Protein AF-A0AB39HCH9-F1 (afdb_monomer_lite)

Structure (mmCIF, N/CA/C/O backbone):
data_AF-A0AB39HCH9-F1
#
_entry.id   AF-A0AB39HCH9-F1
#
loop_
_atom_site.group_PDB
_atom_site.id
_atom_site.type_symbol
_atom_site.label_atom_id
_atom_site.label_alt_id
_atom_site.label_comp_id
_atom_site.label_asym_id
_atom_site.label_entity_id
_atom_site.label_seq_id
_atom_site.pdbx_PDB_ins_code
_atom_site.Cartn_x
_atom_site.Cartn_y
_atom_site.Cartn_z
_atom_site.occupancy
_atom_site.B_iso_or_equiv
_atom_site.auth_seq_id
_atom_site.auth_comp_id
_atom_site.auth_asym_id
_atom_site.auth_atom_id
_atom_site.pdbx_PDB_model_num
ATOM 1 N N . MET A 1 1 ? 11.908 -14.509 -21.689 1.00 59.66 1 MET A N 1
ATOM 2 C CA . MET A 1 1 ? 11.200 -13.214 -21.613 1.00 59.66 1 MET A CA 1
ATOM 3 C C . MET A 1 1 ? 11.011 -12.888 -20.142 1.00 59.66 1 MET A C 1
ATOM 5 O O . MET A 1 1 ? 10.295 -13.617 -19.471 1.00 59.66 1 MET A O 1
ATOM 9 N N . GLY A 1 2 ? 11.794 -11.941 -19.618 1.00 69.62 2 GLY A N 1
ATOM 10 C CA . GLY A 1 2 ? 11.941 -11.700 -18.178 1.00 69.62 2 GLY A CA 1
ATOM 11 C C . GLY A 1 2 ? 10.630 -11.276 -17.521 1.00 69.62 2 GLY A C 1
ATOM 12 O O . GLY A 1 2 ? 10.010 -10.311 -17.956 1.00 69.62 2 GLY A O 1
ATOM 13 N N . GLY A 1 3 ? 10.209 -12.024 -16.500 1.00 81.25 3 GLY A N 1
ATOM 14 C CA . GLY A 1 3 ? 9.030 -11.708 -15.702 1.00 81.25 3 GLY A CA 1
ATOM 15 C C . GLY A 1 3 ? 9.225 -10.455 -14.850 1.00 81.25 3 GLY A C 1
ATOM 16 O O . GLY A 1 3 ? 10.344 -9.976 -14.656 1.00 81.25 3 GLY A O 1
ATOM 17 N N . ILE A 1 4 ? 8.112 -9.941 -14.332 1.00 84.81 4 ILE A N 1
ATOM 18 C CA . ILE A 1 4 ? 8.091 -8.800 -13.418 1.00 84.81 4 ILE A CA 1
ATOM 19 C C . ILE A 1 4 ? 8.862 -9.193 -12.152 1.00 84.81 4 ILE A C 1
ATOM 21 O O . ILE A 1 4 ? 8.453 -10.086 -11.411 1.00 84.81 4 ILE A O 1
ATOM 25 N N . SER A 1 5 ? 10.001 -8.546 -11.926 1.00 90.81 5 SER A N 1
ATOM 26 C CA . SER A 1 5 ? 10.851 -8.774 -10.761 1.00 90.81 5 SER A CA 1
ATOM 27 C C . SER A 1 5 ? 10.377 -7.929 -9.584 1.00 90.81 5 SER A C 1
ATOM 29 O O . SER A 1 5 ? 10.022 -6.759 -9.739 1.00 90.81 5 SER A O 1
ATOM 31 N N . VAL A 1 6 ? 10.448 -8.497 -8.380 1.00 91.19 6 VAL A N 1
ATOM 32 C CA . VAL A 1 6 ? 10.111 -7.809 -7.122 1.00 91.19 6 VAL A CA 1
ATOM 33 C C . VAL A 1 6 ? 10.893 -6.493 -6.973 1.00 91.19 6 VAL A C 1
ATOM 35 O O . VAL A 1 6 ? 10.351 -5.495 -6.503 1.00 91.19 6 VAL A O 1
ATOM 38 N N . TRP A 1 7 ? 12.136 -6.447 -7.465 1.00 93.00 7 TRP A N 1
ATOM 39 C CA . TRP A 1 7 ? 12.966 -5.238 -7.460 1.00 93.00 7 TRP A CA 1
ATOM 40 C C . TRP A 1 7 ? 12.414 -4.102 -8.329 1.00 93.00 7 TRP A C 1
ATOM 42 O O . TRP A 1 7 ? 12.533 -2.934 -7.964 1.00 93.00 7 TRP A O 1
ATOM 52 N N . GLN A 1 8 ? 11.776 -4.428 -9.455 1.00 91.06 8 GLN A N 1
ATOM 53 C CA . GLN A 1 8 ? 11.163 -3.431 -10.338 1.00 91.06 8 GLN A CA 1
ATOM 54 C C . GLN A 1 8 ? 9.904 -2.845 -9.693 1.00 91.06 8 GLN A C 1
ATOM 56 O O . GLN A 1 8 ? 9.692 -1.635 -9.744 1.00 91.06 8 GLN A O 1
ATOM 61 N N . LEU A 1 9 ? 9.111 -3.683 -9.015 1.00 93.56 9 LEU A N 1
ATOM 62 C CA . LEU A 1 9 ? 7.927 -3.235 -8.279 1.00 93.56 9 LEU A CA 1
ATOM 63 C C . LEU A 1 9 ? 8.283 -2.270 -7.142 1.00 93.56 9 LEU A C 1
ATOM 65 O O . LEU A 1 9 ? 7.582 -1.278 -6.965 1.00 93.56 9 LEU A O 1
ATOM 69 N N . LEU A 1 10 ? 9.384 -2.502 -6.416 1.00 94.12 10 LEU A N 1
ATOM 70 C CA . LEU A 1 10 ? 9.850 -1.573 -5.378 1.00 94.12 10 LEU A CA 1
ATOM 71 C C . LEU A 1 10 ? 10.215 -0.198 -5.946 1.00 94.12 10 LEU A C 1
ATOM 73 O O . LEU A 1 10 ? 9.811 0.819 -5.386 1.00 94.12 10 LEU A O 1
ATOM 77 N N . ILE A 1 11 ? 10.935 -0.156 -7.068 1.00 94.56 11 ILE A N 1
ATOM 78 C CA . ILE A 1 11 ? 11.308 1.107 -7.724 1.00 94.56 11 ILE A CA 1
ATOM 79 C C . ILE A 1 11 ? 10.057 1.875 -8.168 1.00 94.56 11 ILE A C 1
ATOM 81 O O . ILE A 1 11 ? 9.943 3.073 -7.910 1.00 94.56 11 ILE A O 1
ATOM 85 N N . ILE A 1 12 ? 9.083 1.186 -8.769 1.00 94.56 12 ILE A N 1
ATOM 86 C CA . ILE A 1 12 ? 7.809 1.796 -9.175 1.00 94.56 12 ILE A CA 1
ATOM 87 C C . ILE A 1 12 ? 7.040 2.308 -7.950 1.00 94.56 12 ILE A C 1
ATOM 89 O O . ILE A 1 12 ? 6.545 3.435 -7.964 1.00 94.56 12 ILE A O 1
ATOM 93 N N . ALA A 1 13 ? 6.976 1.524 -6.871 1.00 93.50 13 ALA A N 1
ATOM 94 C CA . ALA A 1 13 ? 6.297 1.913 -5.639 1.00 93.50 13 ALA A CA 1
ATOM 95 C C . ALA A 1 13 ? 6.900 3.182 -5.018 1.00 93.50 13 ALA A C 1
ATOM 97 O O . ALA A 1 13 ? 6.153 4.046 -4.559 1.00 93.50 13 ALA A O 1
ATOM 98 N N . VAL A 1 14 ? 8.228 3.337 -5.053 1.00 95.19 14 VAL A N 1
ATOM 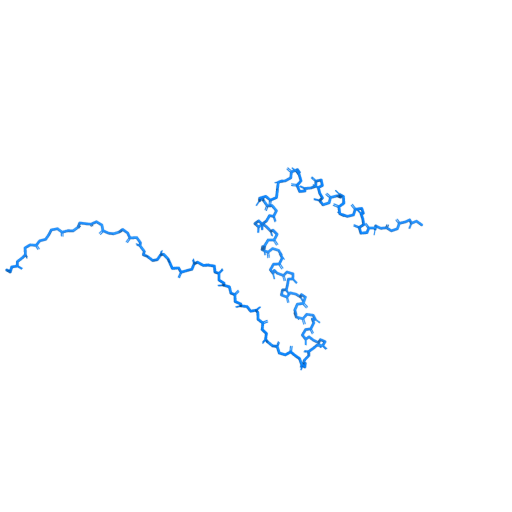99 C CA . VAL A 1 14 ? 8.909 4.556 -4.584 1.00 95.19 14 VAL A CA 1
ATOM 100 C C . VAL A 1 14 ? 8.512 5.767 -5.428 1.00 95.19 14 VAL A C 1
ATOM 102 O O . VAL A 1 14 ? 8.172 6.808 -4.869 1.00 95.19 14 VAL A O 1
ATOM 105 N N . ILE A 1 15 ? 8.486 5.635 -6.757 1.00 95.75 15 ILE A N 1
ATOM 106 C CA . ILE A 1 15 ? 8.079 6.729 -7.653 1.00 95.75 15 ILE A CA 1
ATOM 107 C C . ILE A 1 15 ? 6.624 7.134 -7.380 1.00 95.75 15 ILE A C 1
ATOM 109 O O . ILE A 1 15 ? 6.334 8.317 -7.205 1.00 95.75 15 ILE A O 1
ATOM 113 N N . VAL A 1 16 ? 5.713 6.165 -7.270 1.00 94.38 16 VAL A N 1
ATOM 114 C CA . VAL A 1 16 ? 4.304 6.419 -6.928 1.00 94.38 16 VAL A CA 1
ATOM 115 C C . VAL A 1 16 ? 4.191 7.091 -5.555 1.00 94.38 16 VAL A C 1
ATOM 117 O O . VAL A 1 16 ? 3.434 8.047 -5.399 1.00 94.38 16 VAL A O 1
ATOM 120 N N . ALA A 1 17 ? 4.980 6.661 -4.569 1.00 92.69 17 ALA A N 1
ATOM 121 C CA . ALA A 1 17 ? 4.987 7.267 -3.242 1.00 92.69 17 ALA A CA 1
ATOM 122 C C . ALA A 1 17 ? 5.460 8.723 -3.230 1.00 92.69 17 ALA A C 1
ATOM 124 O O . ALA A 1 17 ? 4.930 9.523 -2.456 1.00 92.69 17 ALA A O 1
ATOM 125 N N . LEU A 1 18 ? 6.408 9.080 -4.097 1.00 94.56 18 LEU A N 1
ATOM 126 C CA . LEU A 1 18 ? 6.863 10.459 -4.268 1.00 94.56 18 LEU A CA 1
ATOM 127 C C . LEU A 1 18 ? 5.831 11.320 -5.012 1.00 94.56 18 LEU A C 1
ATOM 129 O O . LEU A 1 18 ? 5.623 12.466 -4.626 1.00 94.56 18 LEU A O 1
ATOM 133 N N . LEU A 1 19 ? 5.149 10.770 -6.024 1.00 94.75 19 LEU A N 1
ATOM 134 C CA . LEU A 1 19 ? 4.128 11.487 -6.802 1.00 94.75 19 LEU A CA 1
ATOM 135 C C . LEU A 1 19 ? 2.857 11.770 -5.995 1.00 94.75 19 LEU A C 1
ATOM 137 O O . LEU A 1 19 ? 2.349 12.888 -5.992 1.00 94.75 19 LEU A O 1
ATOM 141 N N . PHE A 1 20 ? 2.333 10.753 -5.313 1.00 91.19 20 PHE A N 1
ATOM 142 C CA . PHE A 1 20 ? 1.091 10.865 -4.542 1.00 91.19 20 PHE A CA 1
ATOM 143 C C . PHE A 1 20 ? 1.324 11.363 -3.111 1.00 91.19 20 PHE A C 1
ATOM 145 O O . PHE A 1 20 ? 0.383 11.788 -2.433 1.00 91.19 20 PHE A O 1
ATOM 152 N N . GLY A 1 21 ? 2.572 11.314 -2.642 1.00 88.44 21 GLY A N 1
ATOM 153 C CA . GLY A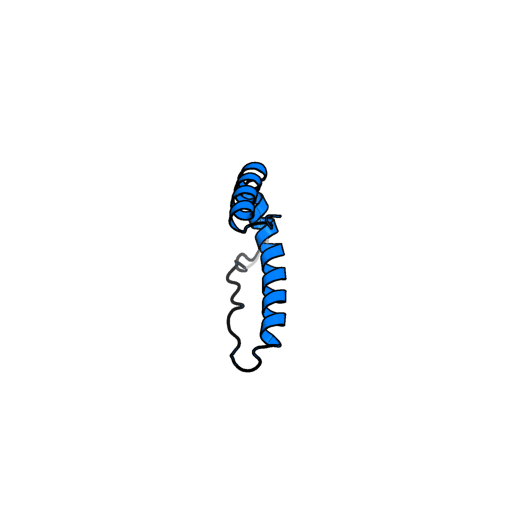 1 21 ? 2.937 11.566 -1.258 1.00 88.44 21 GLY A CA 1
ATOM 154 C C . GLY A 1 21 ? 2.523 10.418 -0.329 1.00 88.44 21 GLY A C 1
ATOM 155 O O . GLY A 1 21 ? 1.430 9.848 -0.408 1.00 88.44 21 GLY A O 1
ATOM 156 N N . THR A 1 22 ? 3.371 10.112 0.651 1.00 88.44 22 THR A N 1
ATOM 157 C CA . THR A 1 22 ? 3.125 9.033 1.626 1.00 88.44 22 THR A CA 1
ATOM 158 C C . THR A 1 22 ? 1.900 9.282 2.512 1.00 88.44 22 THR A C 1
ATOM 160 O O . THR A 1 22 ? 1.318 8.339 3.039 1.00 88.44 22 THR A O 1
ATOM 163 N N . LYS A 1 23 ? 1.460 10.539 2.656 1.00 88.19 23 LYS A N 1
ATOM 164 C CA . LYS A 1 23 ? 0.325 10.925 3.510 1.00 88.19 23 LYS A CA 1
ATOM 165 C C . LYS A 1 23 ? -1.022 10.435 2.962 1.00 88.19 23 LYS A C 1
ATOM 167 O O . LYS A 1 23 ? -1.851 9.958 3.731 1.00 88.19 23 LYS A O 1
ATOM 172 N N . LYS A 1 24 ? -1.223 10.503 1.640 1.00 88.06 24 LYS A N 1
ATOM 173 C CA . LYS A 1 24 ? -2.421 9.972 0.960 1.00 88.06 24 LYS A CA 1
ATOM 174 C C . LYS A 1 24 ? -2.392 8.444 0.900 1.00 88.06 24 LYS A C 1
ATOM 176 O O . LYS A 1 24 ? -3.395 7.801 1.197 1.00 88.06 24 LYS A O 1
ATOM 181 N N . LEU A 1 25 ? -1.219 7.878 0.611 1.00 90.50 25 LEU A N 1
ATOM 182 C CA . LEU A 1 25 ? -1.008 6.430 0.581 1.00 90.50 25 LEU A CA 1
ATOM 183 C C . LEU A 1 25 ? -1.164 5.767 1.949 1.00 90.50 25 LEU A C 1
ATOM 185 O O . LEU A 1 25 ? -1.596 4.626 2.003 1.00 90.50 25 LEU A O 1
ATOM 189 N N . ARG A 1 26 ? -0.852 6.450 3.055 1.00 89.06 26 ARG A N 1
ATOM 190 C CA . ARG A 1 26 ? -1.006 5.875 4.398 1.00 89.06 26 ARG A CA 1
ATOM 191 C C . ARG A 1 26 ? -2.463 5.769 4.834 1.00 89.06 26 ARG A C 1
ATOM 193 O O . ARG A 1 26 ? -2.817 4.759 5.421 1.00 89.06 26 ARG A O 1
ATOM 200 N N . GLY A 1 27 ? -3.293 6.767 4.523 1.00 89.19 27 GLY A N 1
ATOM 201 C CA . GLY A 1 27 ? -4.735 6.688 4.783 1.00 89.19 27 GLY A CA 1
ATOM 202 C C . GLY A 1 27 ? -5.370 5.540 3.998 1.00 89.19 27 GLY A C 1
ATOM 203 O O . GLY A 1 27 ? -5.829 4.568 4.584 1.00 89.19 27 GLY A O 1
ATOM 204 N N . MET A 1 28 ? -5.263 5.586 2.667 1.00 90.81 28 MET A N 1
ATOM 205 C CA . MET A 1 28 ? -5.856 4.560 1.795 1.00 90.81 28 MET A CA 1
ATOM 206 C C . MET A 1 28 ? -5.193 3.183 1.962 1.00 90.81 28 MET A C 1
ATOM 208 O O . MET A 1 28 ? -5.850 2.152 1.865 1.00 90.81 28 MET A O 1
ATOM 212 N N . GLY A 1 29 ? -3.890 3.146 2.234 1.00 90.00 29 GLY A N 1
ATOM 213 C CA . GLY A 1 29 ? -3.141 1.914 2.469 1.00 90.00 29 GLY A CA 1
ATOM 214 C C . GLY A 1 29 ? -3.450 1.260 3.813 1.00 90.00 29 GLY A C 1
ATOM 215 O O . GLY A 1 29 ? -3.319 0.046 3.913 1.00 90.00 29 GLY A O 1
ATOM 216 N N . SER A 1 30 ? -3.891 2.015 4.825 1.00 90.81 30 SER A N 1
ATOM 217 C CA . SER A 1 30 ? -4.360 1.433 6.088 1.00 90.81 30 SER A CA 1
ATOM 218 C C . SER A 1 30 ? -5.708 0.734 5.899 1.00 90.81 30 SER A C 1
ATOM 220 O O . SER A 1 30 ? -5.878 -0.389 6.371 1.00 90.81 30 SER A O 1
ATOM 222 N N . ASP A 1 31 ? -6.619 1.343 5.136 1.00 91.50 31 ASP A N 1
ATOM 223 C CA . ASP A 1 31 ? -7.936 0.765 4.838 1.00 91.50 31 ASP A CA 1
ATOM 224 C C . ASP A 1 31 ? -7.809 -0.485 3.951 1.00 91.50 31 ASP A C 1
ATOM 226 O O . ASP A 1 31 ? -8.319 -1.561 4.277 1.00 91.50 31 ASP A O 1
ATOM 230 N N . LEU A 1 32 ? -7.042 -0.378 2.860 1.00 92.81 32 LEU A N 1
ATOM 231 C CA . LEU A 1 32 ? -6.770 -1.500 1.956 1.00 92.81 32 LEU A CA 1
ATOM 232 C C . LEU A 1 32 ? -5.918 -2.584 2.631 1.00 92.81 32 LEU A C 1
ATOM 234 O O . LEU A 1 32 ? -6.165 -3.777 2.454 1.00 92.81 32 LEU A O 1
ATOM 238 N N . GLY A 1 33 ? -4.932 -2.188 3.436 1.00 90.44 33 GLY A N 1
ATOM 239 C CA . GLY A 1 33 ? -4.082 -3.104 4.192 1.00 90.44 33 GLY A CA 1
ATOM 240 C C . GLY A 1 33 ? -4.860 -3.887 5.247 1.00 90.44 33 GLY A C 1
ATOM 241 O O . GLY A 1 33 ? -4.621 -5.084 5.411 1.00 90.44 33 GLY A O 1
ATOM 242 N N . GLY A 1 34 ? -5.829 -3.253 5.914 1.00 92.19 34 GLY A N 1
ATOM 243 C CA . GLY A 1 34 ? -6.742 -3.913 6.847 1.00 92.19 34 GLY A CA 1
ATOM 244 C C . GLY A 1 34 ? -7.586 -4.996 6.172 1.00 92.19 34 GLY A C 1
ATOM 245 O O . GLY A 1 34 ? -7.631 -6.130 6.657 1.00 92.19 34 GLY A O 1
ATOM 246 N N . ALA A 1 35 ? -8.172 -4.690 5.009 1.00 92.50 35 ALA A N 1
ATOM 247 C CA . ALA A 1 35 ? -8.955 -5.655 4.232 1.00 92.50 35 ALA A CA 1
ATOM 248 C C . ALA A 1 35 ? -8.106 -6.849 3.753 1.00 92.50 35 ALA A C 1
ATOM 250 O O . ALA A 1 35 ? -8.504 -8.007 3.906 1.00 92.50 35 ALA A O 1
ATOM 251 N N . ILE A 1 36 ? -6.895 -6.590 3.246 1.00 91.25 36 ILE A N 1
ATOM 252 C CA . ILE A 1 36 ? -5.974 -7.646 2.796 1.00 91.25 36 ILE A CA 1
ATOM 253 C C . ILE A 1 36 ? -5.471 -8.491 3.982 1.00 91.25 36 ILE A C 1
ATOM 255 O O . ILE A 1 36 ? -5.306 -9.704 3.840 1.00 91.25 36 ILE A O 1
ATOM 259 N N . LYS A 1 37 ? -5.262 -7.897 5.170 1.00 88.88 37 LYS A N 1
ATOM 260 C CA . LYS A 1 37 ? -4.873 -8.632 6.390 1.00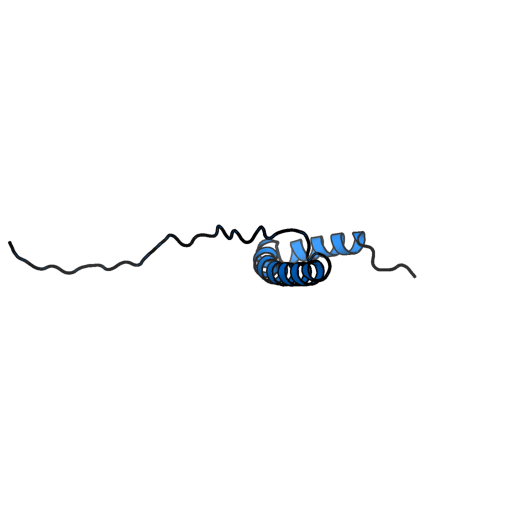 88.88 37 LYS A CA 1
ATOM 261 C C . 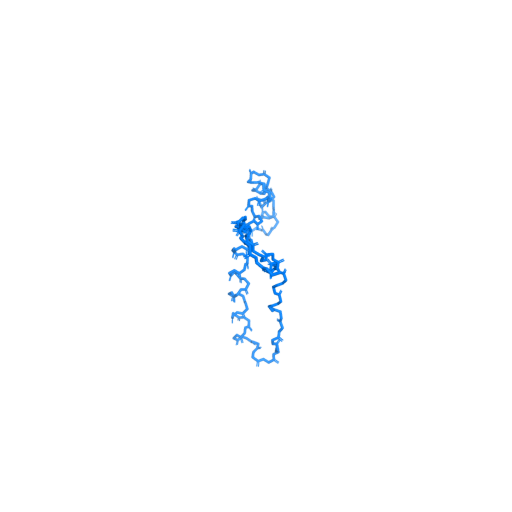LYS A 1 37 ? -5.954 -9.632 6.809 1.00 88.88 37 LYS A C 1
ATOM 263 O O . LYS A 1 37 ? -5.611 -10.766 7.134 1.00 88.88 37 LYS A O 1
ATOM 268 N N . GLY A 1 38 ? -7.229 -9.240 6.763 1.00 88.75 38 GLY A N 1
ATOM 269 C CA . GLY A 1 38 ? -8.363 -10.136 7.022 1.00 88.75 38 GLY A CA 1
ATOM 270 C C . GLY A 1 38 ? -8.453 -11.276 6.005 1.00 88.75 38 GLY A C 1
ATOM 271 O O . GLY A 1 38 ? -8.598 -12.431 6.394 1.00 88.75 38 GLY A O 1
ATOM 272 N N . PHE A 1 39 ? -8.255 -10.971 4.719 1.00 90.19 39 PHE A N 1
ATOM 273 C CA . PHE A 1 39 ? -8.227 -11.974 3.650 1.00 90.19 39 PHE A CA 1
ATOM 274 C C . PHE A 1 39 ? -7.084 -12.986 3.823 1.00 90.19 39 PHE A C 1
ATOM 276 O O . PHE A 1 39 ? -7.306 -14.192 3.757 1.00 90.19 39 PHE A O 1
ATOM 283 N N . LYS A 1 40 ? -5.863 -12.516 4.123 1.00 86.94 40 LYS A N 1
ATOM 284 C CA . LYS A 1 40 ? -4.727 -13.402 4.417 1.00 86.94 40 LYS A CA 1
ATOM 285 C C . LYS A 1 40 ? -4.992 -14.244 5.667 1.00 86.94 40 LYS A C 1
ATOM 287 O O . LYS A 1 40 ? -4.629 -15.415 5.681 1.00 86.94 40 LYS A O 1
ATOM 292 N N . LYS A 1 41 ? -5.599 -13.663 6.705 1.00 86.81 41 LYS A N 1
ATOM 293 C CA . LYS A 1 41 ? -5.933 -14.378 7.941 1.00 86.81 41 LYS A CA 1
ATOM 294 C C . LYS A 1 41 ? -6.922 -15.511 7.667 1.00 86.81 41 LYS A C 1
ATOM 296 O O . LYS A 1 41 ? -6.594 -16.630 8.020 1.00 86.81 41 LYS A O 1
ATOM 301 N N . ALA A 1 42 ? -8.010 -15.253 6.941 1.00 85.81 42 ALA A N 1
ATOM 302 C CA . ALA A 1 42 ? -8.976 -16.281 6.543 1.00 85.81 42 ALA A CA 1
ATOM 303 C C . ALA A 1 42 ? -8.324 -17.408 5.719 1.00 85.81 42 ALA A C 1
ATOM 305 O O . ALA A 1 42 ? -8.488 -18.576 6.043 1.00 85.81 42 ALA A O 1
ATOM 306 N N . LEU A 1 43 ? -7.483 -17.056 4.737 1.00 85.12 43 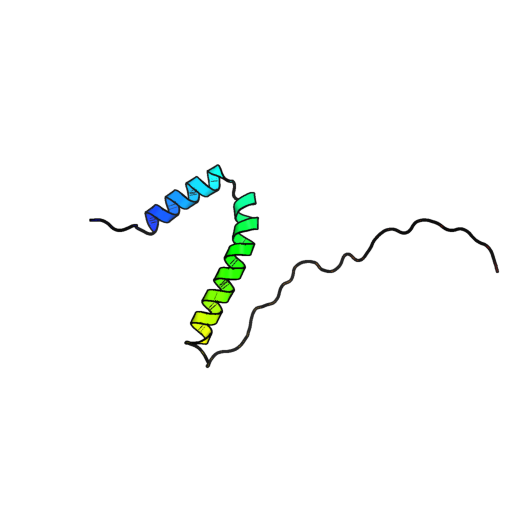LEU A N 1
ATOM 307 C CA . LEU A 1 43 ? -6.725 -18.034 3.945 1.00 85.12 43 LEU A CA 1
ATOM 308 C C . LEU A 1 43 ? -5.761 -18.891 4.781 1.00 85.12 43 LEU A C 1
ATOM 310 O O . LEU A 1 43 ? -5.513 -20.036 4.438 1.00 85.12 43 LEU A O 1
ATOM 314 N N . ASN A 1 44 ? -5.173 -18.332 5.845 1.00 82.88 44 ASN A N 1
ATOM 315 C CA . ASN A 1 44 ? -4.273 -19.078 6.732 1.00 82.88 44 ASN A CA 1
ATOM 316 C C . ASN A 1 44 ? -5.037 -19.833 7.832 1.00 82.88 44 ASN A C 1
ATOM 318 O O . ASN A 1 44 ? -4.500 -20.792 8.372 1.00 82.88 44 ASN A O 1
ATOM 322 N N . GLU A 1 45 ? -6.252 -19.410 8.184 1.00 71.06 45 GLU A N 1
ATOM 323 C CA . GLU A 1 45 ? -7.114 -20.048 9.188 1.00 71.06 45 GLU A CA 1
ATOM 324 C C . GLU A 1 45 ? -7.691 -21.371 8.661 1.00 71.06 45 GLU A C 1
ATOM 326 O O . GLU A 1 45 ? -7.754 -22.336 9.421 1.00 71.06 45 GLU A O 1
ATOM 331 N N . ASP A 1 46 ? -7.946 -21.460 7.350 1.00 62.97 46 ASP A N 1
ATOM 332 C CA . ASP A 1 46 ? -8.251 -22.722 6.656 1.00 62.97 46 ASP A CA 1
ATOM 333 C C . ASP A 1 46 ? -7.062 -23.715 6.668 1.00 62.97 46 ASP A C 1
ATOM 335 O O . ASP A 1 46 ? -7.273 -24.924 6.738 1.00 62.97 46 ASP A O 1
ATOM 339 N N . ASP A 1 47 ? -5.813 -23.225 6.678 1.00 61.09 47 ASP A N 1
ATOM 340 C CA . ASP A 1 47 ? -4.592 -24.053 6.774 1.00 61.09 47 ASP A CA 1
ATOM 341 C C . ASP A 1 47 ? -4.136 -24.319 8.231 1.00 61.09 47 ASP A C 1
ATOM 343 O O . ASP A 1 47 ? -3.376 -25.252 8.494 1.00 61.09 47 ASP A O 1
ATOM 347 N N . SER A 1 48 ? -4.560 -23.498 9.203 1.00 56.53 48 SER A N 1
ATOM 348 C CA . SER A 1 48 ? -3.988 -23.443 10.564 1.00 56.53 48 SER A CA 1
ATOM 349 C C . SER A 1 48 ? -5.020 -23.520 11.691 1.00 56.53 48 SER A C 1
ATOM 351 O O . SER A 1 48 ? -4.859 -22.847 12.714 1.00 56.53 48 SER A O 1
ATOM 353 N N . ALA A 1 49 ? -6.007 -24.414 11.597 1.00 53.34 49 ALA A N 1
ATOM 354 C CA . ALA A 1 49 ? -6.940 -24.755 12.685 1.00 53.34 49 ALA A CA 1
ATOM 355 C C . ALA A 1 49 ? -6.278 -25.293 13.994 1.00 53.34 49 ALA A C 1
ATOM 357 O O . ALA A 1 49 ? -6.941 -25.923 14.814 1.00 53.34 49 ALA A O 1
ATOM 358 N N . ALA A 1 50 ? -4.980 -25.054 14.230 1.00 50.94 50 ALA A N 1
ATOM 359 C CA . ALA A 1 50 ? -4.227 -25.526 15.389 1.00 50.94 50 ALA A CA 1
ATOM 360 C C . ALA A 1 50 ? -3.479 -24.454 16.214 1.00 50.94 50 ALA A C 1
ATOM 362 O O . ALA A 1 50 ? -2.931 -24.828 17.250 1.00 50.94 50 ALA A O 1
ATOM 363 N N . LYS A 1 51 ? -3.428 -23.154 15.864 1.00 48.12 51 LYS A N 1
ATOM 364 C CA . LYS A 1 51 ? -2.775 -22.152 16.748 1.00 48.12 51 LYS A CA 1
ATOM 365 C C . LYS A 1 51 ? -3.476 -20.790 16.812 1.00 48.12 51 LYS A C 1
ATOM 367 O O . LYS A 1 51 ? -3.189 -19.881 16.047 1.00 48.12 51 LYS A O 1
ATOM 372 N N . SER A 1 52 ? -4.333 -20.699 17.827 1.00 49.34 52 SER A N 1
ATOM 373 C CA . SER A 1 52 ? -4.562 -19.580 18.748 1.00 49.34 52 SER A CA 1
ATOM 374 C C . SER A 1 52 ? -4.624 -18.147 18.209 1.00 49.34 52 SER A C 1
ATOM 376 O O . SER A 1 52 ? -3.625 -17.506 17.897 1.00 49.34 52 SER A O 1
ATOM 378 N N . GLN A 1 53 ? -5.848 -17.631 18.306 1.00 57.19 53 GLN A N 1
ATOM 379 C CA . GLN A 1 53 ? -6.246 -16.249 18.563 1.00 57.19 53 GLN A CA 1
ATOM 380 C C . GLN A 1 53 ? -5.200 -15.409 19.326 1.00 57.19 53 GLN A C 1
ATOM 382 O O . GLN A 1 53 ? -4.997 -15.579 20.527 1.00 57.19 53 GLN A O 1
ATOM 387 N N . HIS A 1 54 ? -4.623 -14.417 18.655 1.00 57.59 54 HIS A N 1
ATOM 388 C CA . HIS A 1 54 ? -4.256 -13.142 19.270 1.00 57.59 54 HIS A CA 1
ATOM 389 C C . HIS A 1 54 ? -4.226 -12.058 18.184 1.00 57.59 54 HIS A C 1
ATOM 391 O O . HIS A 1 54 ? -4.129 -12.357 16.994 1.00 57.59 54 HIS A O 1
ATOM 397 N N . ASP A 1 55 ? -4.342 -10.808 18.613 1.00 58.66 55 ASP A N 1
ATOM 398 C CA . ASP A 1 55 ? -4.146 -9.581 17.834 1.00 58.66 55 ASP A CA 1
ATOM 399 C C . ASP A 1 55 ? -5.335 -9.082 17.005 1.00 58.66 55 ASP A C 1
ATOM 401 O O . ASP A 1 55 ? -5.320 -9.019 15.770 1.00 58.66 55 ASP A O 1
ATOM 405 N N . ALA A 1 56 ? -6.338 -8.600 17.733 1.00 57.00 56 ALA A N 1
ATOM 406 C CA . ALA A 1 56 ? -7.068 -7.400 17.343 1.00 57.00 56 ALA A CA 1
ATOM 407 C C . ALA A 1 56 ? -7.156 -6.445 18.549 1.00 57.00 56 ALA A C 1
ATOM 409 O O . ALA A 1 56 ? -8.245 -6.154 19.029 1.00 57.00 56 ALA A O 1
ATOM 410 N N . ASP A 1 57 ? -6.006 -5.986 19.059 1.00 54.75 57 ASP A N 1
ATOM 411 C CA . ASP A 1 57 ? -5.960 -4.817 19.944 1.00 54.75 57 ASP A CA 1
ATOM 412 C C . ASP A 1 57 ? -5.887 -3.559 19.066 1.00 54.75 57 ASP A C 1
ATOM 414 O O . ASP A 1 57 ? -4.877 -3.278 18.415 1.00 54.75 57 ASP A O 1
ATOM 418 N N . PHE A 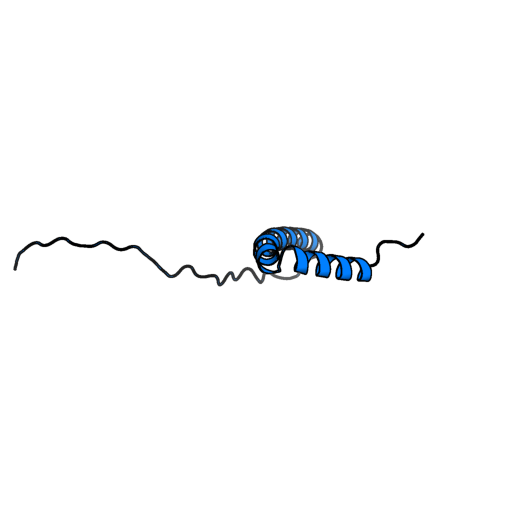1 58 ? -7.008 -2.847 18.967 1.00 50.06 58 PHE A N 1
ATOM 419 C CA . PHE A 1 58 ? -7.108 -1.546 18.312 1.00 50.06 58 PHE A CA 1
ATOM 420 C C . PHE A 1 58 ? -7.037 -0.474 19.408 1.00 50.06 58 PHE A C 1
ATOM 422 O O . PHE A 1 58 ? -8.052 0.009 19.904 1.00 50.06 58 PHE A O 1
ATOM 429 N N . ASN A 1 59 ? -5.820 -0.100 19.809 1.00 64.44 59 ASN A N 1
ATOM 430 C CA . ASN A 1 59 ? -5.593 1.115 20.586 1.00 64.44 59 ASN A CA 1
ATOM 431 C C . ASN A 1 59 ? -5.608 2.314 19.626 1.00 64.44 59 ASN A C 1
ATOM 433 O O . ASN A 1 59 ? -4.634 2.588 18.923 1.00 64.44 59 ASN A O 1
ATOM 437 N N . GLY A 1 60 ? -6.756 2.982 19.547 1.00 53.91 60 GLY A N 1
ATOM 438 C CA . GLY A 1 60 ? -6.986 4.102 18.641 1.00 53.91 60 GLY A CA 1
ATOM 439 C C . GLY A 1 60 ? -8.112 5.008 19.118 1.00 53.91 60 GLY A C 1
ATOM 440 O O . GLY A 1 60 ? -9.091 5.193 18.410 1.00 53.91 60 GLY A O 1
ATOM 441 N N . SER A 1 61 ? -7.944 5.570 20.317 1.00 55.50 61 SER A N 1
ATOM 442 C CA . SER A 1 61 ? -8.548 6.847 20.724 1.00 55.50 61 SER A CA 1
ATOM 443 C C . SER A 1 61 ? -10.083 6.942 20.684 1.00 55.50 61 SER A C 1
ATOM 445 O O . SER A 1 61 ? -10.635 7.781 19.980 1.00 55.50 61 SER A O 1
ATOM 447 N N . GLU A 1 62 ? -10.776 6.194 21.547 1.00 56.62 62 GLU A N 1
ATOM 448 C CA . GLU A 1 62 ? -12.147 6.530 21.967 1.00 56.62 62 GLU A CA 1
ATOM 449 C C . GLU A 1 62 ? -12.169 6.958 23.446 1.00 56.62 62 GLU A C 1
ATOM 451 O O . GLU A 1 62 ? -12.720 6.292 24.316 1.00 56.62 62 GLU A O 1
ATOM 456 N N . LEU A 1 63 ? -11.524 8.087 23.764 1.00 52.31 63 LEU A N 1
ATOM 457 C CA . LEU A 1 63 ? -11.780 8.793 25.024 1.00 52.31 63 LEU A CA 1
ATOM 458 C C . LEU A 1 63 ? -11.552 10.299 24.869 1.00 52.31 63 LEU A C 1
ATOM 460 O O . LEU A 1 63 ? -10.590 10.882 25.357 1.00 52.31 63 LEU A O 1
ATOM 464 N N . SER A 1 64 ? -12.463 10.949 24.155 1.00 53.12 64 SER A N 1
ATOM 465 C CA . SER A 1 64 ? -12.713 12.391 24.274 1.00 53.12 64 SER A CA 1
ATOM 466 C C . SER A 1 64 ? -14.204 12.637 24.047 1.00 53.12 64 SER A C 1
ATOM 468 O O . SER A 1 64 ? -14.648 13.181 23.043 1.00 53.12 64 SER A O 1
ATOM 470 N N . LYS A 1 65 ? -14.993 12.135 24.995 1.00 48.25 65 LYS A N 1
ATOM 471 C CA . LYS A 1 65 ? -16.387 12.519 25.255 1.00 48.25 65 LYS A CA 1
ATOM 472 C C . LYS A 1 65 ? -16.378 13.953 25.835 1.00 48.25 65 LYS A C 1
ATOM 474 O O . LYS A 1 65 ? -15.432 14.277 26.548 1.00 48.25 65 LYS A O 1
ATOM 479 N N . PRO A 1 66 ? -17.473 14.722 25.784 1.00 46.78 66 PRO A N 1
ATOM 480 C CA . PRO A 1 66 ? -18.232 15.210 24.637 1.00 46.78 66 PRO A CA 1
ATOM 481 C C . PRO A 1 66 ? -18.355 16.759 24.661 1.00 46.78 66 PRO A C 1
ATOM 483 O O . PRO A 1 66 ? -17.825 17.448 25.528 1.00 46.78 66 PRO A O 1
ATOM 486 N N . ALA A 1 67 ? -19.092 17.287 23.686 1.00 45.50 67 ALA A N 1
ATOM 487 C CA . ALA A 1 67 ? -19.484 18.677 23.491 1.00 45.50 67 ALA A CA 1
ATOM 488 C C . ALA A 1 67 ? -19.922 19.466 24.749 1.00 45.50 67 ALA A C 1
ATOM 490 O O . ALA A 1 67 ? -20.805 19.064 25.500 1.00 45.50 67 ALA A O 1
ATOM 491 N N . GLN A 1 68 ? -19.338 20.657 24.889 1.00 47.12 68 GLN A N 1
ATOM 492 C CA . GLN A 1 68 ? -20.012 21.951 25.042 1.00 47.12 68 GLN A CA 1
ATOM 493 C C . GLN A 1 68 ? -21.540 21.906 25.286 1.00 47.12 68 GLN A C 1
ATOM 495 O O . GLN A 1 68 ? -22.319 21.672 24.364 1.00 47.12 68 GLN A O 1
ATOM 500 N N . LYS A 1 69 ? -21.975 22.281 26.498 1.00 44.97 69 LYS A N 1
ATOM 501 C CA . LYS A 1 69 ? -23.244 22.996 26.692 1.00 44.97 69 LYS A CA 1
ATOM 502 C C . LYS A 1 69 ? -23.043 24.150 27.670 1.00 44.97 69 LYS A C 1
ATOM 504 O O . LYS A 1 69 ? -22.853 23.965 28.866 1.00 44.97 69 LYS A O 1
ATOM 509 N N . SER A 1 70 ? -23.033 25.341 27.096 1.00 50.53 70 SER A N 1
ATOM 510 C CA . SER A 1 70 ? -23.119 26.639 27.747 1.00 50.53 70 SER A CA 1
ATOM 511 C C . SER A 1 70 ? -24.471 26.838 28.444 1.00 50.53 70 SER A C 1
ATOM 513 O O . SER A 1 70 ? -25.493 26.400 27.920 1.00 50.53 70 SER A O 1
ATOM 515 N N . THR A 1 71 ? -24.422 27.585 29.556 1.00 47.91 71 THR A N 1
ATOM 516 C CA . THR A 1 71 ? -25.463 28.478 30.117 1.00 47.91 71 THR A CA 1
ATOM 517 C C . THR A 1 71 ? -26.863 27.913 30.364 1.00 47.91 71 THR A C 1
ATOM 519 O O . THR A 1 71 ? -27.626 27.730 29.421 1.00 47.91 71 THR A O 1
ATOM 522 N N . ASP A 1 72 ? -27.252 27.845 31.641 1.00 51.81 72 ASP A N 1
ATOM 523 C CA . ASP A 1 72 ? -28.462 28.542 32.093 1.00 51.81 72 ASP A CA 1
ATOM 524 C C . ASP A 1 72 ? -28.334 28.955 33.571 1.00 51.81 72 ASP A C 1
ATOM 526 O O . ASP A 1 72 ? -27.832 28.193 34.399 1.00 51.81 72 ASP A O 1
ATOM 530 N N . ASN A 1 73 ? -28.733 30.190 33.869 1.00 59.00 73 ASN A N 1
ATOM 531 C CA . ASN A 1 73 ? -28.936 30.703 35.222 1.00 59.00 73 ASN A CA 1
ATOM 532 C C . ASN A 1 73 ? -30.257 30.127 35.740 1.00 59.00 73 ASN A C 1
ATOM 534 O O . ASN A 1 73 ? -31.235 30.254 35.023 1.00 59.00 73 ASN A O 1
ATOM 538 N N . ASP A 1 74 ? -30.352 29.658 36.987 1.00 55.72 74 ASP A N 1
ATOM 539 C CA . ASP A 1 74 ? -31.437 30.126 37.862 1.00 55.72 74 ASP A CA 1
ATOM 540 C C . ASP A 1 74 ? -31.286 29.696 39.328 1.00 55.72 74 ASP A C 1
ATOM 542 O O . ASP A 1 74 ? -30.637 28.713 39.679 1.00 55.72 74 ASP A O 1
ATOM 546 N N . LYS A 1 75 ? -31.896 30.528 40.167 1.00 58.19 75 LYS A N 1
ATOM 547 C CA . LYS A 1 75 ? -31.925 30.581 41.633 1.00 58.19 75 LYS A CA 1
ATOM 548 C C . LYS A 1 75 ? -32.298 29.261 42.332 1.00 58.19 75 LYS A C 1
ATOM 550 O O . LYS A 1 75 ? -33.226 28.594 41.886 1.00 58.19 75 LYS A O 1
ATOM 555 N N . GLN A 1 76 ? -31.764 29.054 43.545 1.00 48.47 76 GLN A N 1
ATOM 556 C CA . GLN A 1 76 ? -32.504 28.953 44.832 1.00 48.47 76 GLN A CA 1
ATOM 557 C C . GLN A 1 76 ? -31.735 28.127 45.877 1.00 48.47 76 GLN A C 1
ATOM 559 O O . GLN A 1 76 ? -31.232 27.053 45.558 1.00 48.47 76 GLN A O 1
ATOM 564 N N . GLY A 1 77 ? -31.737 28.605 47.127 1.00 40.62 77 GLY A N 1
ATOM 565 C CA . GLY A 1 77 ? -31.346 27.849 48.322 1.00 40.62 77 GLY A CA 1
ATOM 566 C C . GLY A 1 77 ? -30.389 28.601 49.220 1.00 40.62 77 GLY A C 1
ATOM 567 O O . GLY A 1 77 ? -29.214 28.187 49.246 1.00 40.62 77 GLY A O 1
#

Organism: NCBI:txid3232307

Foldseek 3Di:
DDDDDPVNVVVVVVVVCVVVPVVVCVVVVVVVVVVVVVVVCVVVCVVPVDDDDDDPPPPDDPPDDDDDDDDDDDDDD

Sequence (77 aa):
MGGISVWQLLIIAVIVALLFGTKKLRGMGSDLGGAIKGFKKALNEDDSAAKSQHDADFNGSELSKPAQKSTDNDKQG

Radius of gyration: 24.08 Å; chains: 1; bounding box: 46×56×70 Å

Secondary structure (DSSP, 8-state):
-----HHHHHHHHHHHHHHH-HHHHHHHHHHHHHHHHHHHHHHHHTT-TTS--------------------------

pLDDT: mean 74.02, std 18.76, range [40.62, 95.75]

InterPro domains:
  IPR003369 Sec-independent protein translocase protein TatA/B/E [PF02416] (3-46)
  IPR006312 Sec-independent protein translocase protein TatA/E [MF_00236] (1-62)
  IPR006312 Sec-independent protein translocase protein TatA/E [TIGR01411] (3-48)